Protein AF-A0A925BKM0-F1 (afdb_monomer_lite)

Radius of gyration: 27.17 Å; chains: 1; bounding box: 45×76×46 Å

Sequence (141 aa):
MVVFRTNGIVARLVRDFQAERHCITNTLPYDRSHSTVIRLMRRFWKNYRERHLHPGNQLFHLVGLPVTFILPIHFLVWHKQYPASWALIAFVVGYVLQFIGHAIEGNDAGELILMKRCLGRPYVEFGPRHPSRISKSPTET

Secondary structure (DSSP, 8-state):
-------HHHHHHHHHHHHHHHHHTTSS----HHHHHHHHHHHHHHHHHHH--SHHHHHHHHHHHIIIIIHHHIIIII-TTS-THHHHHHHHHHHHHHHHHHHHHTS--HHHHHHHHHTT-----S-TTSHHHHTTS----

Structure (mmCIF, N/CA/C/O backbone):
data_AF-A0A925BKM0-F1
#
_entry.id   AF-A0A925BKM0-F1
#
loop_
_atom_site.group_PDB
_atom_site.id
_atom_site.type_symbol
_atom_site.label_atom_id
_atom_site.label_alt_id
_atom_site.label_comp_id
_atom_site.label_asym_id
_atom_site.label_entity_id
_atom_site.label_seq_id
_atom_site.pdbx_PDB_ins_code
_atom_site.Cartn_x
_atom_site.Cartn_y
_atom_site.Cartn_z
_atom_site.occupancy
_atom_site.B_iso_or_equiv
_atom_site.auth_seq_id
_atom_site.auth_comp_id
_atom_site.auth_asym_id
_atom_site.auth_atom_id
_atom_site.pdbx_PDB_model_num
ATOM 1 N N . MET A 1 1 ? 1.456 63.719 -19.020 1.00 35.69 1 MET A N 1
ATOM 2 C CA . MET A 1 1 ? 1.766 63.854 -17.581 1.00 35.69 1 MET A CA 1
ATOM 3 C C . MET A 1 1 ? 0.440 63.939 -16.836 1.00 35.69 1 MET A C 1
ATOM 5 O O . MET A 1 1 ? -0.191 64.984 -16.869 1.00 35.69 1 MET A O 1
ATOM 9 N N . VAL A 1 2 ? -0.052 62.824 -16.287 1.00 38.59 2 VAL A N 1
ATOM 10 C CA . VAL A 1 2 ? -1.322 62.788 -15.537 1.00 38.59 2 VAL A CA 1
ATOM 11 C C . VAL A 1 2 ? -0.976 62.597 -14.067 1.00 38.59 2 VAL A C 1
ATOM 13 O O . VAL A 1 2 ? -0.521 61.530 -13.665 1.00 38.59 2 VAL A O 1
ATOM 16 N N . VAL A 1 3 ? -1.133 63.659 -13.279 1.00 48.59 3 VAL A N 1
ATOM 17 C CA . VAL A 1 3 ? -0.962 63.622 -11.824 1.00 48.59 3 VAL A CA 1
ATOM 18 C C . VAL A 1 3 ? -2.284 63.152 -11.223 1.00 48.59 3 VAL A C 1
ATOM 20 O O . VAL A 1 3 ? -3.237 63.922 -11.125 1.00 48.59 3 VAL A O 1
ATOM 23 N N . PHE A 1 4 ? -2.361 61.877 -10.837 1.00 44.91 4 PHE A N 1
ATOM 24 C CA . PHE A 1 4 ? -3.481 61.369 -10.046 1.00 44.91 4 PHE A CA 1
ATOM 25 C C . PHE A 1 4 ? -3.327 61.840 -8.598 1.00 44.91 4 PHE A C 1
ATOM 27 O O . PHE A 1 4 ? -2.487 61.353 -7.843 1.00 44.91 4 PHE A O 1
ATOM 34 N N . ARG A 1 5 ? -4.147 62.820 -8.216 1.00 52.53 5 ARG A N 1
ATOM 35 C CA . ARG A 1 5 ? -4.275 63.312 -6.843 1.00 52.53 5 ARG A CA 1
ATOM 36 C C . ARG A 1 5 ? -5.067 62.275 -6.040 1.00 52.53 5 ARG A C 1
ATOM 38 O O . ARG A 1 5 ? -6.282 62.180 -6.181 1.00 52.53 5 ARG A O 1
ATOM 45 N N . THR A 1 6 ? -4.389 61.457 -5.239 1.00 56.31 6 THR A N 1
ATOM 46 C CA . THR A 1 6 ? -5.052 60.485 -4.361 1.00 56.31 6 THR A CA 1
ATOM 47 C C . THR A 1 6 ? -5.651 61.198 -3.148 1.00 56.31 6 THR A C 1
ATOM 49 O O . THR A 1 6 ? -4.971 61.914 -2.415 1.00 56.31 6 THR A O 1
ATOM 52 N N . ASN A 1 7 ? -6.958 61.021 -2.941 1.00 52.31 7 ASN A N 1
ATOM 53 C CA . ASN A 1 7 ? -7.661 61.502 -1.753 1.00 52.31 7 ASN A CA 1
ATOM 54 C C . ASN A 1 7 ? -7.042 60.865 -0.495 1.00 52.31 7 ASN A C 1
ATOM 56 O O . ASN A 1 7 ? -6.778 59.661 -0.474 1.00 52.31 7 ASN A O 1
ATOM 60 N N . GLY A 1 8 ? -6.831 61.658 0.563 1.00 58.91 8 GLY A N 1
ATOM 61 C CA . GLY A 1 8 ? -6.085 61.270 1.775 1.00 58.91 8 GLY A CA 1
ATOM 62 C C . GLY A 1 8 ? -6.583 60.013 2.506 1.00 58.91 8 GLY A C 1
ATOM 63 O O . GLY A 1 8 ? -5.842 59.437 3.299 1.00 58.91 8 GLY A O 1
ATOM 64 N N . ILE A 1 9 ? -7.793 59.543 2.197 1.00 61.50 9 ILE A N 1
ATOM 65 C CA . ILE A 1 9 ? -8.371 58.292 2.705 1.00 61.50 9 ILE A CA 1
ATOM 66 C C . ILE A 1 9 ? -7.637 57.068 2.135 1.00 61.50 9 ILE A C 1
ATOM 68 O O . ILE A 1 9 ? -7.304 56.153 2.882 1.00 61.50 9 ILE A O 1
ATOM 72 N N . VAL A 1 10 ? -7.294 57.072 0.841 1.00 62.56 10 VAL A N 1
ATOM 73 C CA . VAL A 1 10 ? -6.589 55.945 0.197 1.00 62.56 10 VAL A CA 1
ATOM 74 C C . VAL A 1 10 ? -5.150 55.852 0.709 1.00 62.56 10 VAL A C 1
ATOM 76 O O . VAL A 1 10 ? -4.665 54.768 1.017 1.00 62.56 10 VAL A O 1
ATOM 79 N N . ALA A 1 11 ? -4.486 56.995 0.902 1.00 60.75 11 ALA A N 1
ATOM 80 C CA . ALA A 1 11 ? -3.145 57.041 1.486 1.00 60.75 11 ALA A CA 1
ATOM 81 C C . ALA A 1 11 ? -3.116 56.614 2.967 1.00 60.75 11 ALA A C 1
ATOM 83 O O . ALA A 1 11 ? -2.078 56.182 3.466 1.00 60.75 11 ALA A O 1
ATOM 84 N N . ARG A 1 12 ? -4.230 56.761 3.695 1.00 63.28 12 ARG A N 1
ATOM 85 C CA . ARG A 1 12 ? -4.365 56.289 5.080 1.00 63.28 12 ARG A CA 1
ATOM 86 C C . ARG A 1 12 ? -4.623 54.781 5.121 1.00 63.28 12 ARG A C 1
ATOM 88 O O . ARG A 1 12 ? -3.865 54.084 5.776 1.00 63.28 12 ARG A O 1
ATOM 95 N N . LEU A 1 13 ? -5.543 54.273 4.299 1.00 60.53 13 LEU A N 1
ATOM 96 C CA . LEU A 1 13 ? -5.795 52.833 4.149 1.00 60.53 13 LEU A CA 1
ATOM 97 C C . LEU A 1 13 ? -4.544 52.045 3.741 1.00 60.53 13 LEU A C 1
ATOM 99 O O . LEU A 1 13 ? -4.268 51.003 4.321 1.00 60.53 13 LEU A O 1
ATOM 103 N N . VAL A 1 14 ? -3.750 52.547 2.791 1.00 65.19 14 VAL A N 1
ATOM 104 C CA . VAL A 1 14 ? -2.508 51.868 2.374 1.00 65.19 14 VAL A CA 1
ATOM 105 C C . VAL A 1 14 ? -1.463 51.851 3.497 1.00 65.19 14 VAL A C 1
ATOM 107 O O . VAL A 1 14 ? -0.753 50.857 3.646 1.00 65.19 14 VAL A O 1
ATOM 110 N N . ARG A 1 15 ? -1.384 52.908 4.318 1.00 64.12 15 ARG A N 1
ATOM 111 C CA . ARG A 1 15 ? -0.467 52.961 5.469 1.00 64.12 15 ARG A CA 1
ATOM 112 C C . ARG A 1 15 ? -0.911 52.053 6.607 1.00 64.12 15 ARG A C 1
ATOM 114 O O . ARG A 1 15 ? -0.070 51.343 7.147 1.00 64.12 15 ARG A O 1
ATOM 121 N N . ASP A 1 16 ? -2.201 52.023 6.913 1.00 61.47 16 ASP A N 1
ATOM 122 C CA . ASP A 1 16 ? -2.751 51.159 7.959 1.00 61.47 16 ASP A CA 1
ATOM 123 C C . ASP A 1 16 ? -2.586 49.677 7.564 1.00 61.47 16 ASP A C 1
ATOM 125 O O . ASP A 1 16 ? -2.154 48.860 8.376 1.00 61.47 16 ASP A O 1
ATOM 129 N N . PHE A 1 17 ? -2.751 49.353 6.273 1.00 58.38 17 PHE A N 1
ATOM 130 C CA . PHE A 1 17 ? -2.487 48.013 5.737 1.00 58.38 17 PHE A CA 1
ATOM 131 C C . PHE A 1 17 ? -0.991 47.641 5.721 1.00 58.38 17 PHE A C 1
ATOM 133 O O . PHE A 1 17 ? -0.637 46.475 5.894 1.00 58.38 17 PHE A O 1
ATOM 140 N N . GLN A 1 18 ? -0.082 48.603 5.512 1.00 59.16 18 GLN A N 1
ATOM 141 C CA . GLN A 1 18 ? 1.363 48.359 5.627 1.00 59.16 18 GLN A CA 1
ATOM 142 C C . GLN A 1 18 ? 1.818 48.216 7.088 1.00 59.16 18 GLN A C 1
ATOM 144 O O . GLN A 1 18 ? 2.679 47.382 7.368 1.00 59.16 18 GLN A O 1
ATOM 149 N N . ALA A 1 19 ? 1.228 48.965 8.022 1.00 56.56 19 ALA A N 1
ATOM 150 C CA . ALA A 1 19 ? 1.539 48.881 9.448 1.00 56.56 19 ALA A CA 1
ATOM 151 C C . ALA A 1 19 ? 1.102 47.536 10.059 1.00 56.56 19 ALA A C 1
ATOM 153 O O . ALA A 1 19 ? 1.854 46.942 10.834 1.00 56.56 19 ALA A O 1
ATOM 154 N N . GLU A 1 20 ? -0.045 46.991 9.637 1.00 54.16 20 GLU A N 1
ATOM 155 C CA . GLU A 1 20 ? -0.482 45.640 10.022 1.00 54.16 20 GLU A CA 1
ATOM 156 C C . GLU A 1 20 ? 0.483 44.546 9.540 1.00 54.16 20 GLU A C 1
ATOM 158 O O . GLU A 1 20 ? 0.780 43.604 10.279 1.00 54.16 20 GLU A O 1
ATOM 163 N N . ARG A 1 21 ? 1.053 44.682 8.333 1.00 53.50 21 ARG A N 1
ATOM 164 C CA . ARG A 1 21 ? 2.006 43.689 7.809 1.00 53.50 21 ARG A CA 1
ATOM 165 C C . ARG A 1 21 ? 3.318 43.633 8.589 1.00 53.50 21 ARG A C 1
ATOM 167 O O . ARG A 1 21 ? 3.894 42.556 8.676 1.00 53.50 21 ARG A O 1
ATOM 174 N N . HIS A 1 22 ? 3.774 44.736 9.183 1.00 48.69 22 HIS A N 1
ATOM 175 C CA . HIS A 1 22 ? 5.032 44.759 9.940 1.00 48.69 22 HIS A CA 1
ATOM 176 C C . HIS A 1 22 ? 4.911 44.217 11.375 1.00 48.69 22 HIS A C 1
ATOM 178 O O . HIS A 1 22 ? 5.908 43.757 11.932 1.00 48.69 22 HIS A O 1
ATOM 184 N N . CYS A 1 23 ? 3.712 44.211 11.967 1.00 49.84 23 CYS A N 1
ATOM 185 C CA . CYS A 1 23 ? 3.491 43.632 13.299 1.00 49.84 23 CYS A CA 1
ATOM 186 C C . CYS A 1 23 ? 3.330 42.098 13.252 1.00 49.84 23 CYS A C 1
ATOM 188 O O . CYS A 1 23 ? 3.737 41.388 14.171 1.00 49.84 23 CYS A O 1
ATOM 190 N N . ILE A 1 24 ? 2.809 41.558 12.145 1.00 53.16 24 ILE A N 1
ATOM 191 C CA . ILE A 1 24 ? 2.570 40.112 11.992 1.00 53.16 24 ILE A CA 1
ATOM 192 C C . ILE A 1 24 ? 3.861 39.343 11.644 1.00 53.16 24 ILE A C 1
ATOM 194 O O . ILE A 1 24 ? 3.975 38.153 11.935 1.00 53.16 24 ILE A O 1
ATOM 198 N N . THR A 1 25 ? 4.882 39.999 11.083 1.00 53.84 25 THR A N 1
ATOM 199 C CA . THR A 1 25 ? 6.113 39.320 10.633 1.00 53.84 25 THR A CA 1
ATOM 200 C C . THR A 1 25 ? 7.114 38.979 11.741 1.00 53.84 25 THR A C 1
ATOM 202 O O . THR A 1 25 ? 8.105 38.321 11.447 1.00 53.84 25 THR A O 1
ATOM 205 N N . ASN A 1 26 ? 6.880 39.380 12.998 1.00 53.09 26 ASN A N 1
ATOM 206 C CA . ASN A 1 26 ? 7.871 39.258 14.084 1.00 53.09 26 ASN A CA 1
ATOM 207 C C . ASN A 1 26 ? 7.504 38.295 15.231 1.00 53.09 26 ASN A C 1
ATOM 209 O O . ASN A 1 26 ? 8.166 38.312 16.265 1.00 53.09 26 ASN A O 1
ATOM 213 N N . THR A 1 27 ? 6.498 37.424 15.082 1.00 57.50 27 THR A N 1
ATOM 214 C CA . THR A 1 27 ? 6.127 36.456 16.145 1.00 57.50 27 THR A CA 1
ATOM 215 C C . THR A 1 27 ? 6.090 34.990 15.722 1.00 57.50 27 THR A C 1
ATOM 217 O O . THR A 1 27 ? 5.750 34.131 16.535 1.00 57.50 27 THR A O 1
ATOM 220 N N . LEU A 1 28 ? 6.501 34.650 14.500 1.00 52.31 28 LEU A N 1
ATOM 221 C CA . LEU A 1 28 ? 6.658 33.248 14.125 1.00 52.31 28 LEU A CA 1
ATOM 222 C C . LEU A 1 28 ? 8.140 32.882 14.141 1.00 52.31 28 LEU A C 1
ATOM 224 O O . LEU A 1 28 ? 8.875 33.352 13.271 1.00 52.31 28 LEU A O 1
ATOM 228 N N . PRO A 1 29 ? 8.603 32.040 15.085 1.00 52.72 29 PRO A N 1
ATOM 229 C CA . PRO A 1 29 ? 9.922 31.458 14.952 1.00 52.72 29 PRO A CA 1
ATOM 230 C C . PRO A 1 29 ? 9.938 30.679 13.634 1.00 52.72 29 PRO A C 1
ATOM 232 O O . PRO A 1 29 ? 9.220 29.690 13.454 1.00 52.72 29 PRO A O 1
ATOM 235 N N . TYR A 1 30 ? 10.743 31.165 12.693 1.00 49.62 30 TYR A N 1
ATOM 236 C CA . TYR A 1 30 ? 11.163 30.434 11.509 1.00 49.62 30 TYR A CA 1
ATOM 237 C C . TYR A 1 30 ? 12.091 29.302 11.970 1.00 49.62 30 TYR A C 1
ATOM 239 O O . TYR A 1 30 ? 13.307 29.376 11.868 1.00 49.62 30 TYR A O 1
ATOM 247 N N . ASP A 1 31 ? 11.503 28.259 12.551 1.00 66.31 31 ASP A N 1
ATOM 248 C CA . ASP A 1 31 ? 12.169 26.988 12.813 1.00 66.31 31 ASP A CA 1
ATOM 249 C C . ASP A 1 31 ? 11.158 25.848 12.665 1.00 66.31 31 ASP A C 1
ATOM 251 O O . ASP A 1 31 ? 10.395 25.536 13.591 1.00 66.31 31 ASP A O 1
ATOM 255 N N . ARG A 1 32 ? 11.061 25.256 11.457 1.00 63.31 32 ARG A N 1
ATOM 256 C CA . ARG A 1 32 ? 10.161 24.104 11.273 1.00 63.31 32 ARG A CA 1
ATOM 257 C C . ARG A 1 32 ? 10.331 23.185 10.052 1.00 63.31 32 ARG A C 1
ATOM 259 O O . ARG A 1 32 ? 9.402 22.426 9.779 1.00 63.31 32 ARG A O 1
ATOM 266 N N . SER A 1 33 ? 11.461 23.146 9.345 1.00 61.62 33 SER A N 1
ATOM 267 C CA . SER A 1 33 ? 11.604 22.244 8.176 1.00 61.62 33 SER A CA 1
ATOM 268 C C . SER A 1 33 ? 11.672 20.747 8.563 1.00 61.62 33 SER A C 1
ATOM 270 O O . SER A 1 33 ? 10.862 19.943 8.095 1.00 61.62 33 SER A O 1
ATOM 272 N N . HIS A 1 34 ? 12.514 20.369 9.535 1.00 56.97 34 HIS A N 1
ATOM 273 C CA . HIS A 1 34 ? 12.688 18.961 9.952 1.00 56.97 34 HIS A CA 1
ATOM 274 C C . HIS A 1 34 ? 11.432 18.328 10.571 1.00 56.97 34 HIS A C 1
ATOM 276 O O . HIS A 1 34 ? 11.204 17.121 10.498 1.00 56.97 34 HIS A O 1
ATOM 282 N N . SER A 1 35 ? 10.565 19.143 11.166 1.00 72.69 35 SER A N 1
ATOM 283 C CA . SER A 1 35 ? 9.384 18.638 11.865 1.00 72.69 35 SER A CA 1
ATOM 284 C C . SER A 1 35 ? 8.210 18.287 10.938 1.00 72.69 35 SER A C 1
ATOM 286 O O . SER A 1 35 ? 7.331 17.539 11.360 1.00 72.69 35 SER A O 1
ATOM 288 N N . THR A 1 36 ? 8.153 18.781 9.692 1.00 85.56 36 THR A N 1
ATOM 289 C CA . THR A 1 36 ? 7.034 18.465 8.780 1.00 85.56 36 THR A CA 1
ATOM 290 C C . THR A 1 36 ? 7.118 17.035 8.274 1.00 85.56 36 THR A C 1
ATOM 292 O O . THR A 1 36 ? 6.130 16.313 8.383 1.00 85.56 36 THR A O 1
ATOM 295 N N . VAL A 1 37 ? 8.292 16.590 7.819 1.00 86.75 37 VAL A N 1
ATOM 296 C CA . VAL A 1 37 ? 8.500 15.201 7.379 1.00 86.75 37 VAL A CA 1
ATOM 297 C C . VAL A 1 37 ? 8.241 14.237 8.535 1.00 86.75 37 VAL A C 1
ATOM 299 O O . VAL A 1 37 ? 7.452 13.311 8.387 1.00 86.75 37 VAL A O 1
ATOM 302 N N . ILE A 1 38 ? 8.792 14.506 9.724 1.00 88.94 38 ILE A N 1
ATOM 303 C CA . ILE A 1 38 ? 8.552 13.675 10.914 1.00 88.94 38 ILE A CA 1
ATOM 304 C C . ILE A 1 38 ? 7.057 13.625 11.267 1.00 88.94 38 ILE A C 1
ATOM 306 O O . ILE A 1 38 ? 6.530 12.555 11.573 1.00 88.94 38 ILE A 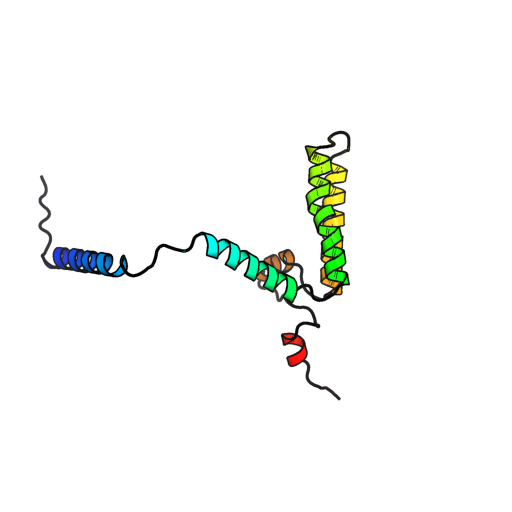O 1
ATOM 310 N N . ARG A 1 39 ? 6.336 14.753 11.200 1.00 88.75 39 ARG A N 1
ATOM 311 C CA . ARG A 1 39 ? 4.879 14.777 11.416 1.00 88.75 39 ARG A CA 1
ATOM 312 C C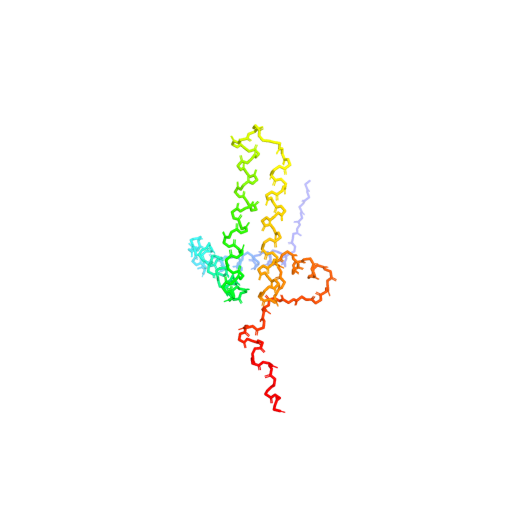 . ARG A 1 39 ? 4.128 13.961 10.366 1.00 88.75 39 ARG A C 1
ATOM 314 O O . ARG A 1 39 ? 3.215 13.227 10.734 1.00 88.75 39 ARG A O 1
ATOM 321 N N . LEU A 1 40 ? 4.491 14.084 9.090 1.00 90.75 40 LEU A N 1
ATOM 322 C CA . LEU A 1 40 ? 3.878 13.333 7.994 1.00 90.75 40 LEU A CA 1
ATOM 323 C C . LEU A 1 40 ? 4.125 11.832 8.153 1.00 90.75 40 LEU A C 1
ATOM 325 O O . LEU A 1 40 ? 3.175 11.063 8.074 1.00 90.75 40 LEU A O 1
ATOM 329 N N . MET A 1 41 ? 5.353 11.426 8.477 1.00 91.31 41 MET A N 1
ATOM 330 C CA . MET A 1 41 ? 5.704 10.025 8.725 1.00 91.31 41 MET A CA 1
ATOM 331 C C . MET A 1 41 ? 4.964 9.458 9.935 1.00 91.31 41 MET A C 1
ATOM 333 O O . MET A 1 41 ? 4.392 8.377 9.848 1.00 91.31 41 MET A O 1
ATOM 337 N N . ARG A 1 42 ? 4.878 10.205 11.044 1.00 91.69 42 ARG A N 1
ATOM 338 C CA . ARG A 1 42 ? 4.081 9.788 12.211 1.00 91.69 42 ARG A CA 1
ATOM 339 C C . ARG A 1 42 ? 2.603 9.628 11.866 1.00 91.69 42 ARG A C 1
ATOM 341 O O . ARG A 1 42 ? 1.987 8.667 12.311 1.00 91.69 42 ARG A O 1
ATOM 348 N N . ARG A 1 43 ? 2.035 10.551 11.082 1.00 91.06 43 ARG A N 1
ATOM 349 C CA . ARG A 1 43 ? 0.640 10.468 10.618 1.00 91.06 43 ARG A CA 1
ATOM 350 C C . ARG A 1 43 ? 0.428 9.267 9.704 1.00 91.06 43 ARG A C 1
ATOM 352 O O . ARG A 1 43 ? -0.512 8.516 9.921 1.00 91.06 43 ARG A O 1
ATOM 359 N N . PHE A 1 44 ? 1.315 9.063 8.735 1.00 90.81 44 PHE A N 1
ATOM 360 C CA . PHE A 1 44 ? 1.273 7.918 7.834 1.00 90.81 44 PHE A CA 1
ATOM 361 C C . PHE A 1 44 ? 1.334 6.604 8.614 1.00 90.81 44 PHE A C 1
ATOM 363 O O . PHE A 1 44 ? 0.463 5.758 8.455 1.00 90.81 44 PHE A O 1
ATOM 370 N N . TRP A 1 45 ? 2.306 6.469 9.518 1.00 93.50 45 TRP A N 1
ATOM 371 C CA . TRP A 1 45 ? 2.478 5.276 10.340 1.00 93.50 45 TRP A CA 1
ATOM 372 C C . TRP A 1 45 ? 1.282 5.016 11.256 1.00 93.50 45 TRP A C 1
ATOM 374 O O . TRP A 1 45 ? 0.821 3.882 11.367 1.00 93.50 45 TRP A O 1
ATOM 384 N N . LYS A 1 46 ? 0.751 6.068 11.892 1.00 92.56 46 LYS A N 1
ATOM 385 C CA . LYS A 1 46 ? -0.458 5.979 12.714 1.00 92.56 46 LYS A CA 1
ATOM 386 C C . LYS A 1 46 ? -1.637 5.464 11.883 1.00 92.56 46 LYS A C 1
ATOM 388 O O . LYS A 1 46 ? -2.216 4.444 12.239 1.00 92.56 46 LYS A O 1
ATOM 393 N N . ASN A 1 47 ? -1.920 6.102 10.749 1.00 90.56 47 ASN A N 1
ATOM 394 C CA . ASN A 1 47 ? -3.020 5.714 9.865 1.00 90.56 47 ASN A CA 1
ATOM 395 C C . ASN A 1 47 ? -2.833 4.296 9.301 1.00 90.56 47 ASN A C 1
ATOM 397 O O . ASN A 1 47 ? -3.798 3.544 9.190 1.00 90.56 47 ASN A O 1
ATOM 401 N N . TYR A 1 48 ? -1.598 3.919 8.956 1.00 90.81 48 TYR A N 1
ATOM 402 C CA . TYR A 1 48 ? -1.275 2.571 8.498 1.00 90.81 48 TYR A CA 1
ATOM 403 C C . TYR A 1 48 ? -1.607 1.542 9.582 1.00 90.81 48 TYR A C 1
ATOM 405 O O . TYR A 1 48 ? -2.367 0.611 9.322 1.00 90.81 48 TYR A O 1
ATOM 413 N N . ARG A 1 49 ? -1.121 1.744 10.813 1.00 93.00 49 ARG A N 1
ATOM 414 C CA . ARG A 1 49 ? -1.372 0.828 11.936 1.00 93.00 49 ARG A CA 1
ATOM 415 C C . ARG A 1 49 ? -2.846 0.719 12.303 1.00 93.00 49 ARG A C 1
ATOM 417 O O . ARG A 1 49 ? -3.297 -0.374 12.614 1.00 93.00 49 ARG A O 1
ATOM 424 N N . GLU A 1 50 ? -3.593 1.817 12.257 1.00 91.62 50 GLU A N 1
ATOM 425 C CA . GLU A 1 50 ? -5.030 1.813 12.569 1.00 91.62 50 GLU A CA 1
ATOM 426 C C . GLU A 1 50 ? -5.857 1.036 11.532 1.00 91.62 50 GLU A C 1
ATOM 428 O O . GLU A 1 50 ? -6.915 0.502 11.859 1.00 91.62 50 GLU A O 1
ATOM 433 N N . ARG A 1 51 ? -5.374 0.936 10.287 1.00 91.19 51 ARG A N 1
ATOM 434 C CA . ARG A 1 51 ? -6.074 0.260 9.182 1.00 91.19 51 ARG A CA 1
ATOM 435 C C . ARG A 1 51 ? -5.586 -1.163 8.897 1.00 91.19 51 ARG A C 1
ATOM 437 O O . ARG A 1 51 ? -6.242 -1.859 8.130 1.00 91.19 51 ARG A O 1
ATOM 444 N N . HIS A 1 52 ? -4.472 -1.592 9.483 1.00 94.31 52 HIS A N 1
ATOM 445 C CA . HIS A 1 52 ? -3.874 -2.912 9.246 1.00 94.31 52 HIS A CA 1
ATOM 446 C C . HIS A 1 52 ? -3.607 -3.602 10.585 1.00 94.31 52 HIS A C 1
ATOM 448 O O . HIS A 1 52 ? -2.458 -3.743 11.013 1.00 94.31 52 HIS A O 1
ATOM 454 N N . LEU A 1 53 ? -4.679 -3.985 11.281 1.00 94.38 53 LEU A N 1
ATOM 455 C CA . LEU A 1 53 ? -4.606 -4.656 12.580 1.00 94.38 53 LEU A CA 1
ATOM 456 C C . LEU A 1 53 ? -4.467 -6.177 12.419 1.00 94.38 53 LEU A C 1
ATOM 458 O O . LEU A 1 53 ? -3.919 -6.844 13.295 1.00 94.38 53 LEU A O 1
ATOM 462 N N . HIS A 1 54 ? -4.960 -6.741 11.315 1.00 94.44 54 HIS A N 1
ATOM 463 C CA . HIS A 1 54 ? -4.934 -8.170 11.044 1.00 94.44 54 HIS A CA 1
ATOM 464 C C . HIS A 1 54 ? -3.536 -8.625 10.573 1.00 94.44 54 HIS A C 1
ATOM 466 O O . HIS A 1 54 ? -3.050 -8.1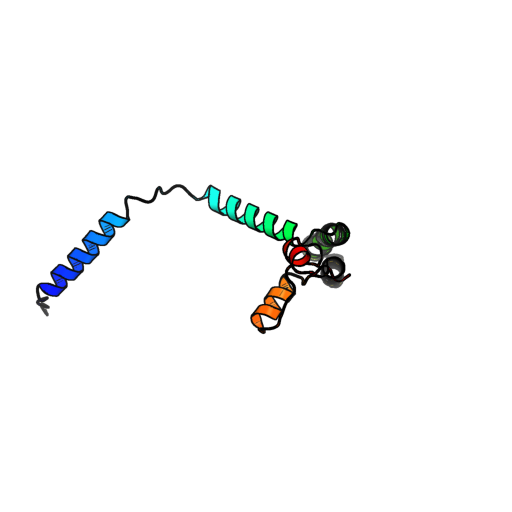24 9.558 1.00 94.44 54 HIS A O 1
ATOM 472 N N . PRO A 1 55 ? -2.912 -9.649 11.195 1.00 95.06 55 PRO A N 1
ATOM 473 C CA . PRO A 1 55 ? -1.594 -10.143 10.773 1.00 95.06 55 PRO A CA 1
ATOM 474 C C . PRO A 1 55 ? -1.591 -10.670 9.330 1.00 95.06 55 PRO A C 1
ATOM 476 O O . PRO A 1 55 ? -0.681 -10.382 8.570 1.00 95.06 55 PRO A O 1
ATOM 479 N N . GLY A 1 56 ? -2.650 -11.371 8.912 1.00 95.62 56 GLY A N 1
ATOM 480 C CA . GLY A 1 56 ? -2.902 -11.704 7.502 1.00 95.62 56 GLY A CA 1
ATOM 481 C C . GLY A 1 56 ? -2.846 -10.501 6.548 1.00 95.62 56 GLY A C 1
ATOM 482 O O . GLY A 1 56 ? -2.112 -10.554 5.569 1.00 95.62 56 GLY A O 1
ATOM 483 N N . ASN A 1 57 ? -3.541 -9.398 6.847 1.00 96.62 57 ASN A N 1
ATOM 484 C CA . ASN A 1 57 ? -3.477 -8.177 6.034 1.00 96.62 57 ASN A CA 1
ATOM 485 C C . ASN A 1 57 ? -2.041 -7.627 5.949 1.00 96.62 57 ASN A C 1
ATOM 487 O O . ASN A 1 57 ? -1.539 -7.345 4.865 1.00 96.62 57 ASN A O 1
ATOM 491 N N . GLN A 1 58 ? -1.338 -7.579 7.084 1.00 96.50 58 GLN A N 1
ATOM 492 C CA . GLN A 1 58 ? 0.067 -7.164 7.139 1.00 96.50 58 GLN A CA 1
ATOM 493 C C . GLN A 1 58 ? 0.986 -8.077 6.315 1.00 96.50 58 GLN A C 1
ATOM 495 O O . GLN A 1 58 ? 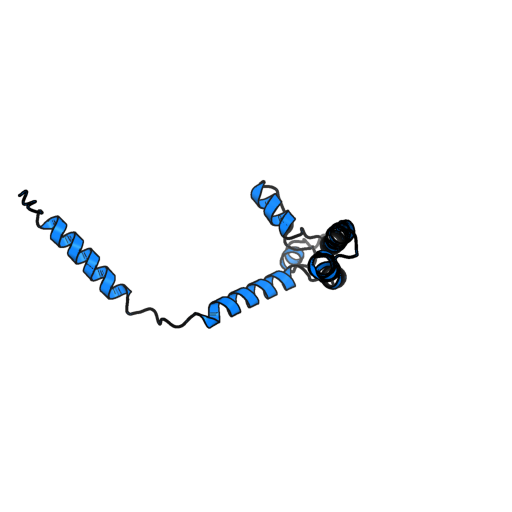1.858 -7.576 5.613 1.00 96.50 58 GLN A O 1
ATOM 500 N N . LEU A 1 59 ? 0.788 -9.398 6.364 1.00 97.81 59 LEU A N 1
ATOM 501 C CA . LEU A 1 59 ? 1.566 -10.372 5.596 1.00 97.81 59 LEU A CA 1
ATOM 502 C C . LEU A 1 59 ? 1.336 -10.210 4.089 1.00 97.81 59 LEU A C 1
ATOM 504 O O . LEU A 1 59 ? 2.290 -10.182 3.313 1.00 97.81 59 LEU A O 1
ATOM 508 N N . PHE A 1 60 ? 0.077 -10.059 3.677 1.00 98.12 60 PHE A N 1
ATOM 509 C CA . PHE A 1 60 ? -0.270 -9.824 2.279 1.00 98.12 60 PHE A CA 1
ATOM 510 C C . PHE A 1 60 ? 0.304 -8.505 1.754 1.00 98.12 60 PHE A C 1
ATOM 512 O O . PHE A 1 60 ? 0.765 -8.469 0.618 1.00 98.12 60 PHE A O 1
ATOM 519 N N . HIS A 1 61 ? 0.358 -7.451 2.572 1.00 96.56 61 HIS A N 1
ATOM 520 C CA . HIS A 1 61 ? 1.048 -6.203 2.219 1.00 96.56 61 HIS A CA 1
ATOM 521 C C . HIS A 1 61 ? 2.567 -6.354 2.186 1.00 96.56 61 HIS A C 1
ATOM 523 O O . HIS A 1 61 ? 3.209 -5.861 1.261 1.00 96.56 61 HIS A O 1
ATOM 529 N N . LEU A 1 62 ? 3.144 -7.077 3.148 1.00 97.38 62 LEU A N 1
ATOM 530 C CA . LEU A 1 62 ? 4.582 -7.333 3.217 1.00 97.38 62 LEU A CA 1
ATOM 531 C C . LEU A 1 62 ? 5.096 -8.026 1.951 1.00 97.38 62 LEU A C 1
ATOM 533 O O . LEU A 1 62 ? 6.175 -7.689 1.476 1.00 97.38 62 LEU A O 1
ATOM 537 N N . VAL A 1 63 ? 4.327 -8.967 1.397 1.00 98.12 63 VAL A N 1
ATOM 538 C CA . VAL A 1 63 ? 4.667 -9.663 0.145 1.00 98.12 63 VAL A CA 1
ATOM 539 C C . VAL A 1 63 ? 4.189 -8.879 -1.081 1.00 98.12 63 VAL A C 1
ATOM 541 O O . VAL A 1 63 ? 4.924 -8.731 -2.057 1.00 98.12 63 VAL A O 1
ATOM 544 N N . GLY A 1 64 ? 2.970 -8.346 -1.038 1.00 97.94 64 GLY A N 1
ATOM 545 C CA . GLY A 1 64 ? 2.331 -7.665 -2.160 1.00 97.94 64 GLY A CA 1
ATOM 546 C C . GLY A 1 64 ? 3.044 -6.382 -2.581 1.00 97.94 64 GLY A C 1
ATOM 547 O O . GLY A 1 64 ? 3.178 -6.143 -3.781 1.00 97.94 64 GLY A O 1
ATOM 548 N N . LEU A 1 65 ? 3.564 -5.583 -1.641 1.00 97.31 65 LEU A N 1
ATOM 549 C CA . LEU A 1 65 ? 4.273 -4.334 -1.952 1.00 97.31 65 LEU A CA 1
ATOM 550 C C . LEU A 1 65 ? 5.570 -4.573 -2.756 1.00 97.31 65 LEU A C 1
ATOM 552 O O . LEU A 1 65 ? 5.704 -3.974 -3.828 1.00 97.31 65 LEU A O 1
ATOM 556 N N . PRO A 1 66 ? 6.497 -5.466 -2.343 1.00 97.75 66 PRO A N 1
ATOM 557 C CA . PRO A 1 66 ? 7.644 -5.847 -3.168 1.00 97.75 66 PRO A CA 1
ATOM 558 C C . PRO A 1 66 ? 7.250 -6.385 -4.545 1.00 97.75 66 PRO A C 1
ATOM 560 O O . PRO A 1 66 ? 7.835 -5.988 -5.552 1.00 97.75 66 PRO A O 1
ATOM 563 N N . VAL A 1 67 ? 6.233 -7.247 -4.609 1.00 98.25 67 VAL A N 1
ATOM 564 C CA . VAL A 1 67 ? 5.765 -7.825 -5.876 1.00 98.25 67 VAL A CA 1
ATOM 565 C C . VAL A 1 67 ? 5.184 -6.749 -6.803 1.00 98.25 67 VAL A C 1
ATOM 567 O O . VAL A 1 67 ? 5.394 -6.816 -8.008 1.00 98.25 67 VAL A O 1
ATOM 570 N N . THR A 1 68 ? 4.528 -5.722 -6.258 1.00 98.00 68 THR A N 1
ATOM 571 C CA . THR A 1 68 ? 3.896 -4.645 -7.042 1.00 98.00 68 THR A CA 1
ATOM 572 C C . THR A 1 68 ? 4.884 -3.581 -7.504 1.00 98.00 68 THR A C 1
ATOM 574 O O . THR A 1 68 ? 4.741 -3.060 -8.605 1.00 98.00 68 THR A O 1
ATOM 577 N N . PHE A 1 69 ? 5.874 -3.223 -6.683 1.00 97.06 69 PHE A N 1
ATOM 578 C CA . PHE A 1 69 ? 6.762 -2.093 -6.982 1.00 97.06 69 PHE A CA 1
ATOM 579 C C . PHE A 1 69 ? 8.173 -2.518 -7.381 1.00 97.06 69 PHE A C 1
ATOM 581 O O . PHE A 1 69 ? 8.746 -1.930 -8.292 1.00 97.06 69 PHE A O 1
ATOM 588 N N . ILE A 1 70 ? 8.742 -3.545 -6.750 1.00 97.31 70 ILE A N 1
ATOM 589 C CA . ILE A 1 70 ? 10.140 -3.931 -6.984 1.00 97.31 70 ILE A CA 1
ATOM 590 C C . ILE A 1 70 ? 10.251 -4.823 -8.220 1.00 97.31 70 ILE A C 1
ATOM 592 O O . ILE A 1 70 ? 11.094 -4.569 -9.080 1.00 97.31 70 ILE A O 1
ATOM 596 N N . LEU A 1 71 ? 9.393 -5.841 -8.351 1.00 96.56 71 LEU A N 1
ATOM 597 C CA . LEU A 1 71 ? 9.478 -6.782 -9.474 1.00 96.56 71 LEU A CA 1
ATOM 598 C C . LEU A 1 71 ? 9.213 -6.136 -10.847 1.00 96.56 71 LEU A C 1
ATOM 600 O O . LEU A 1 71 ? 9.978 -6.417 -11.770 1.00 96.56 71 LEU A O 1
ATOM 604 N N . PRO A 1 72 ? 8.229 -5.233 -11.029 1.00 96.88 72 PRO A N 1
ATOM 605 C CA . PRO A 1 72 ? 8.051 -4.567 -12.316 1.00 96.88 72 PRO A CA 1
ATOM 606 C C . PRO A 1 72 ? 9.247 -3.694 -12.690 1.00 96.88 72 PRO A C 1
ATOM 608 O O . PRO A 1 72 ? 9.680 -3.725 -13.839 1.00 96.88 72 PRO A O 1
ATOM 611 N N . ILE A 1 73 ? 9.838 -2.979 -11.724 1.00 96.38 73 ILE A N 1
ATOM 612 C CA . ILE A 1 73 ? 11.073 -2.215 -11.953 1.00 96.38 73 ILE A CA 1
ATOM 613 C C . ILE A 1 73 ? 12.210 -3.162 -12.350 1.00 96.38 73 ILE A C 1
ATOM 615 O O . ILE A 1 73 ? 12.928 -2.892 -13.310 1.00 96.38 73 ILE A O 1
ATOM 619 N N . HIS A 1 74 ? 12.340 -4.299 -11.668 1.00 95.25 74 HIS A N 1
ATOM 620 C CA . HIS A 1 74 ? 13.356 -5.298 -11.979 1.00 95.25 74 HIS A CA 1
ATOM 621 C C . HIS A 1 74 ? 13.237 -5.834 -13.412 1.00 95.25 74 HIS A C 1
ATOM 623 O O . HIS A 1 74 ? 14.234 -5.850 -14.137 1.00 95.25 74 HIS A O 1
ATOM 629 N N . PHE A 1 75 ? 12.030 -6.194 -13.858 1.00 95.44 75 PHE A N 1
ATOM 630 C CA . PHE A 1 75 ? 11.806 -6.683 -15.220 1.00 95.44 75 PHE A CA 1
ATOM 631 C C . PHE A 1 75 ? 11.955 -5.590 -16.290 1.00 95.44 75 PHE A C 1
ATOM 633 O O . PHE A 1 75 ? 12.492 -5.860 -17.360 1.00 95.44 75 PHE A O 1
ATOM 640 N N . LEU A 1 76 ? 11.529 -4.351 -16.019 1.00 94.81 76 LEU A N 1
ATOM 641 C CA . LEU A 1 76 ? 11.573 -3.264 -17.008 1.00 94.81 76 LEU A CA 1
ATOM 642 C C . LEU A 1 76 ? 12.951 -2.594 -17.128 1.00 94.81 76 LEU A C 1
ATOM 644 O O . LEU A 1 76 ? 13.323 -2.144 -18.213 1.00 94.81 76 LEU A O 1
ATOM 648 N N . VAL A 1 77 ? 13.707 -2.504 -16.030 1.00 94.94 77 VAL A N 1
ATOM 649 C CA . VAL A 1 77 ? 14.963 -1.737 -15.971 1.00 94.94 77 VAL A CA 1
ATOM 650 C C . VAL A 1 77 ? 16.187 -2.645 -15.998 1.00 94.94 77 VAL A C 1
ATOM 652 O O . VAL A 1 77 ? 17.082 -2.426 -16.817 1.00 94.94 77 VAL A O 1
ATOM 655 N N . TRP A 1 78 ? 16.236 -3.652 -15.122 1.00 92.00 78 TRP A N 1
ATOM 656 C CA . TRP A 1 78 ? 17.446 -4.450 -14.895 1.00 92.00 78 TRP A CA 1
ATOM 657 C C . TRP A 1 78 ? 17.514 -5.720 -15.747 1.00 92.00 78 TRP A C 1
ATOM 659 O O . TRP A 1 78 ? 18.603 -6.099 -16.163 1.00 92.00 78 TRP A O 1
ATOM 669 N N . HIS A 1 79 ? 16.379 -6.345 -16.073 1.00 85.88 79 HIS A N 1
ATOM 670 C CA . HIS A 1 79 ? 16.341 -7.589 -16.851 1.00 85.88 79 HIS A CA 1
ATOM 671 C C . HIS A 1 79 ? 15.427 -7.504 -18.076 1.00 85.88 79 HIS A C 1
ATOM 673 O O . HIS A 1 79 ? 14.435 -8.222 -18.195 1.00 85.88 79 HIS A O 1
ATOM 679 N N . LYS A 1 80 ? 15.848 -6.695 -19.056 1.00 83.50 80 LYS A N 1
ATOM 680 C CA . LYS A 1 80 ? 15.155 -6.495 -20.346 1.00 83.50 80 LYS A CA 1
ATOM 681 C C . LYS A 1 80 ? 15.039 -7.752 -21.224 1.00 83.50 80 LYS A C 1
ATOM 683 O O . LYS A 1 80 ? 14.392 -7.713 -22.262 1.00 83.50 80 LYS A O 1
ATOM 688 N N . GLN A 1 81 ? 15.688 -8.846 -20.827 1.00 90.69 81 GLN A N 1
ATOM 689 C CA . GLN A 1 81 ? 15.588 -10.150 -21.484 1.00 90.69 81 GLN A CA 1
ATOM 690 C C . GLN A 1 81 ? 14.217 -10.817 -21.287 1.00 90.69 81 GLN A C 1
ATOM 692 O O . GLN A 1 81 ? 13.832 -11.663 -22.089 1.00 90.69 81 GLN A O 1
ATOM 697 N N . TYR A 1 82 ? 13.478 -10.451 -20.234 1.00 90.19 82 TYR A N 1
ATOM 698 C CA . TYR A 1 82 ? 12.121 -10.947 -20.015 1.00 90.19 82 TYR A CA 1
ATOM 699 C C . TYR A 1 82 ? 11.102 -10.084 -20.766 1.00 90.19 82 TYR A C 1
ATOM 701 O O . TYR A 1 82 ? 11.282 -8.868 -20.871 1.00 90.19 82 TYR A O 1
ATOM 709 N N . PRO A 1 83 ? 9.997 -10.671 -21.259 1.00 93.38 83 PRO A N 1
ATOM 710 C CA . PRO A 1 83 ? 8.955 -9.880 -21.888 1.00 93.38 83 PRO A CA 1
ATOM 711 C C . PRO A 1 83 ? 8.295 -8.949 -20.866 1.00 93.38 83 PRO A C 1
ATOM 713 O O . PRO A 1 83 ? 8.067 -9.325 -19.714 1.00 93.38 83 PRO A O 1
ATOM 716 N N . ALA A 1 84 ? 7.924 -7.743 -21.308 1.00 93.00 84 ALA A N 1
ATOM 717 C CA . ALA A 1 84 ? 7.288 -6.725 -20.464 1.00 93.00 84 ALA A CA 1
ATOM 718 C C . ALA A 1 84 ? 5.984 -7.209 -19.795 1.00 93.00 84 ALA A C 1
ATOM 720 O O . ALA A 1 84 ? 5.568 -6.662 -18.773 1.00 93.00 84 ALA A O 1
ATOM 721 N N . SER A 1 85 ? 5.366 -8.271 -20.323 1.00 96.19 85 SER A N 1
ATOM 722 C CA . SER A 1 85 ? 4.227 -8.945 -19.697 1.00 96.19 85 SER A CA 1
ATOM 723 C C . SER A 1 85 ? 4.525 -9.431 -18.275 1.00 96.19 85 SER A C 1
ATOM 725 O O . SER A 1 85 ? 3.625 -9.392 -17.444 1.00 96.19 85 SER A O 1
ATOM 727 N N . TRP A 1 86 ? 5.764 -9.811 -17.944 1.00 96.19 86 TRP A N 1
ATOM 728 C CA . TRP A 1 86 ? 6.136 -10.199 -16.575 1.00 96.19 86 TRP A CA 1
ATOM 729 C C . TRP A 1 86 ? 6.020 -9.046 -15.585 1.00 96.19 86 TRP A C 1
ATOM 731 O O . TRP A 1 86 ? 5.584 -9.252 -14.456 1.00 96.19 86 TRP A O 1
ATOM 741 N N . ALA A 1 87 ? 6.354 -7.826 -16.012 1.00 96.44 87 ALA A N 1
ATOM 742 C CA . ALA A 1 87 ? 6.174 -6.640 -15.186 1.00 96.44 87 ALA A CA 1
ATOM 743 C C . ALA A 1 87 ? 4.687 -6.380 -14.915 1.00 96.44 87 ALA A C 1
ATOM 745 O O . ALA A 1 87 ? 4.307 -6.109 -13.779 1.00 96.44 87 ALA A O 1
ATOM 746 N N . LEU A 1 88 ? 3.838 -6.531 -15.937 1.00 97.62 88 LEU A N 1
ATOM 747 C CA . LEU A 1 88 ? 2.389 -6.402 -15.782 1.00 97.62 88 LEU A CA 1
ATOM 748 C C . LEU A 1 88 ? 1.814 -7.494 -14.869 1.00 97.62 88 LEU A C 1
ATOM 750 O O . LEU A 1 88 ? 1.024 -7.188 -13.982 1.00 97.62 88 LEU A O 1
ATOM 754 N N . ILE A 1 89 ? 2.230 -8.751 -15.048 1.00 98.06 89 ILE A N 1
ATOM 755 C CA . ILE A 1 89 ? 1.796 -9.873 -14.205 1.00 98.06 89 ILE A CA 1
ATOM 756 C C . ILE A 1 89 ? 2.204 -9.627 -12.754 1.00 98.06 89 ILE A C 1
ATOM 758 O O . ILE A 1 89 ? 1.365 -9.744 -11.866 1.00 98.06 89 ILE A O 1
ATOM 762 N N . ALA A 1 90 ? 3.458 -9.242 -12.504 1.00 97.94 90 ALA A N 1
ATOM 763 C CA . ALA A 1 90 ? 3.934 -8.936 -11.161 1.00 97.94 90 ALA A CA 1
ATOM 764 C C . ALA A 1 90 ? 3.134 -7.788 -10.529 1.00 97.94 90 ALA A C 1
ATOM 766 O O . ALA A 1 90 ? 2.657 -7.924 -9.405 1.00 97.94 90 ALA A O 1
ATOM 767 N N . PHE A 1 91 ? 2.895 -6.707 -11.276 1.00 98.25 91 PHE A N 1
ATOM 768 C CA . PHE A 1 91 ? 2.060 -5.603 -10.814 1.00 98.25 91 PHE A CA 1
ATOM 769 C C . PHE A 1 91 ? 0.654 -6.078 -10.418 1.00 98.25 91 PHE A C 1
ATOM 771 O O . PHE A 1 91 ? 0.223 -5.838 -9.294 1.00 98.25 91 PHE A O 1
ATOM 778 N N . VAL A 1 92 ? -0.040 -6.805 -11.300 1.00 98.38 92 VAL A N 1
ATOM 779 C CA . VAL A 1 92 ? -1.412 -7.280 -11.053 1.00 98.38 92 VAL A CA 1
ATOM 780 C C . VAL A 1 92 ? -1.463 -8.260 -9.882 1.00 98.38 92 VAL A C 1
ATOM 782 O O . VAL A 1 92 ? -2.297 -8.099 -8.995 1.00 98.38 92 VAL A O 1
ATOM 785 N N . VAL A 1 93 ? -0.570 -9.252 -9.837 1.00 98.50 93 VAL A N 1
ATOM 786 C CA . VAL A 1 93 ? -0.537 -10.257 -8.762 1.00 98.50 93 VAL A CA 1
ATOM 787 C C . VAL A 1 93 ? -0.251 -9.599 -7.415 1.00 98.50 93 VAL A C 1
ATOM 789 O O . VAL A 1 93 ? -0.966 -9.851 -6.446 1.00 98.50 93 VAL A O 1
ATOM 792 N N . GLY A 1 94 ? 0.749 -8.720 -7.345 1.00 98.19 94 GLY A N 1
ATOM 793 C CA . GLY A 1 94 ? 1.070 -7.995 -6.118 1.00 98.19 94 GLY A CA 1
ATOM 794 C C . GLY A 1 94 ? -0.080 -7.105 -5.647 1.00 98.19 94 GLY A C 1
ATOM 795 O O . GLY A 1 94 ? -0.347 -7.018 -4.446 1.00 98.19 94 GLY A O 1
ATOM 796 N N . TYR A 1 95 ? -0.800 -6.487 -6.584 1.00 97.62 95 TYR A N 1
ATOM 797 C CA . TYR A 1 95 ? -1.964 -5.661 -6.285 1.00 97.62 95 TYR A CA 1
ATOM 798 C C . TYR A 1 95 ? -3.135 -6.498 -5.753 1.00 97.62 95 TYR A C 1
ATOM 800 O O . TYR A 1 95 ? -3.741 -6.150 -4.740 1.00 97.62 95 TYR A O 1
ATOM 808 N N . VAL A 1 96 ? -3.406 -7.655 -6.365 1.00 98.25 96 VAL A N 1
ATOM 809 C CA . VAL A 1 96 ? -4.427 -8.605 -5.891 1.00 98.25 96 VAL A CA 1
ATOM 810 C C . VAL A 1 96 ? -4.117 -9.087 -4.474 1.00 98.25 96 VAL A C 1
ATOM 812 O O . VAL A 1 96 ? -5.020 -9.111 -3.640 1.00 98.25 96 VAL A O 1
ATOM 815 N N . LEU A 1 97 ? -2.855 -9.406 -4.162 1.00 98.06 97 LEU A N 1
ATOM 816 C CA . LEU A 1 97 ? -2.452 -9.803 -2.807 1.00 98.06 97 LEU A CA 1
ATOM 817 C C . LEU A 1 97 ? -2.804 -8.726 -1.771 1.00 98.06 97 LEU A C 1
ATOM 819 O O . LEU A 1 97 ? -3.391 -9.042 -0.739 1.00 98.06 97 LEU A O 1
ATOM 823 N N . GLN A 1 98 ? -2.528 -7.454 -2.063 1.00 97.31 98 GLN A N 1
ATOM 824 C CA . GLN A 1 98 ? -2.881 -6.344 -1.170 1.00 97.31 98 GLN A CA 1
ATOM 825 C C . GLN A 1 98 ? -4.400 -6.234 -0.956 1.00 97.31 98 GLN A C 1
ATOM 827 O O . GLN A 1 98 ? -4.855 -6.042 0.173 1.00 97.31 98 GLN A O 1
ATOM 832 N N . PHE A 1 99 ? -5.202 -6.413 -2.011 1.00 97.12 99 PHE A N 1
ATOM 833 C CA . PHE A 1 99 ? -6.667 -6.406 -1.911 1.00 97.12 99 PHE A CA 1
ATOM 834 C C . PHE A 1 99 ? -7.209 -7.586 -1.102 1.00 97.12 99 PHE A C 1
ATOM 836 O O . PHE A 1 99 ? -8.154 -7.407 -0.336 1.00 97.12 99 PHE A O 1
ATOM 843 N N . ILE A 1 100 ? -6.599 -8.769 -1.219 1.00 97.88 100 ILE A N 1
ATOM 844 C CA . ILE A 1 100 ? -6.933 -9.923 -0.374 1.00 97.88 100 ILE A CA 1
ATOM 845 C C . ILE A 1 100 ? -6.659 -9.594 1.098 1.00 97.88 100 ILE A C 1
ATOM 847 O O . ILE A 1 100 ? -7.499 -9.874 1.951 1.00 97.88 100 ILE A O 1
ATOM 851 N N . GLY A 1 101 ? -5.536 -8.937 1.401 1.00 96.88 101 GLY A N 1
ATOM 852 C CA . GLY A 1 101 ? -5.239 -8.458 2.752 1.00 96.88 101 GLY A CA 1
ATOM 853 C C . GLY A 1 101 ? -6.337 -7.545 3.310 1.00 96.88 101 GLY A C 1
ATOM 854 O O . GLY A 1 101 ? -6.839 -7.777 4.412 1.00 96.88 101 GLY A O 1
ATO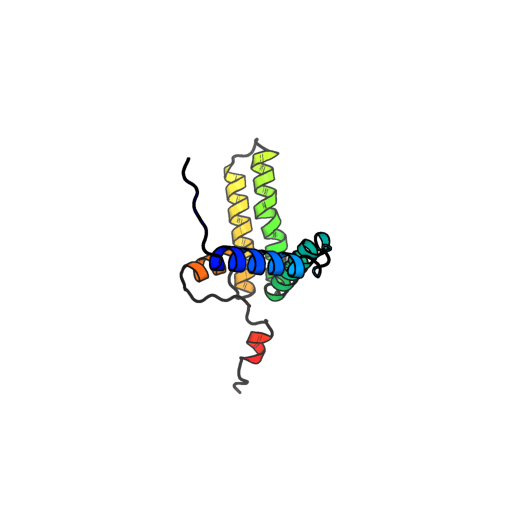M 855 N N . HIS A 1 102 ? -6.770 -6.563 2.519 1.00 96.69 102 HIS A N 1
ATOM 856 C CA . HIS A 1 102 ? -7.864 -5.653 2.871 1.00 96.69 102 HIS A CA 1
ATOM 857 C C . HIS A 1 102 ? -9.213 -6.365 3.041 1.00 96.69 102 HIS A C 1
ATOM 859 O O . HIS A 1 102 ? -9.950 -6.079 3.986 1.00 96.69 102 HIS A O 1
ATOM 865 N N . ALA A 1 103 ? -9.517 -7.345 2.188 1.00 95.56 103 ALA A N 1
ATOM 866 C CA . ALA A 1 103 ? -10.717 -8.165 2.320 1.00 95.56 103 ALA A CA 1
ATOM 867 C C . ALA A 1 103 ? -10.716 -8.976 3.630 1.00 95.56 103 ALA A C 1
ATOM 869 O O . ALA A 1 103 ? -11.739 -9.040 4.307 1.00 95.56 103 ALA A O 1
ATOM 870 N N . ILE A 1 104 ? -9.563 -9.530 4.027 1.00 95.56 104 ILE A N 1
ATOM 871 C CA . ILE A 1 104 ? -9.383 -10.246 5.303 1.00 95.56 104 ILE A CA 1
ATOM 872 C C . ILE A 1 104 ? -9.520 -9.302 6.510 1.00 95.56 104 ILE A C 1
ATOM 874 O O . ILE A 1 104 ? -10.081 -9.680 7.538 1.00 95.56 104 ILE A O 1
ATOM 878 N N . GLU A 1 105 ? -9.016 -8.071 6.411 1.00 95.19 105 GLU A N 1
ATOM 879 C CA . GLU A 1 105 ? -9.213 -7.033 7.433 1.00 95.19 105 GLU A CA 1
ATOM 880 C C . GLU A 1 105 ? -10.675 -6.562 7.513 1.00 95.19 105 GLU A C 1
ATOM 882 O O . GLU A 1 105 ? -11.133 -6.130 8.572 1.00 95.19 105 GLU A O 1
ATOM 887 N N . GLY A 1 106 ? -11.411 -6.640 6.401 1.00 94.50 106 GLY A N 1
ATOM 888 C CA . GLY A 1 106 ? -12.767 -6.117 6.267 1.00 94.50 106 GLY A CA 1
ATOM 889 C C . GLY A 1 106 ? -12.809 -4.599 6.083 1.00 94.50 106 GLY A C 1
ATOM 890 O O . GLY A 1 106 ? -13.750 -3.956 6.551 1.00 94.50 106 GLY A O 1
ATOM 891 N N . ASN A 1 107 ? -11.789 -4.008 5.452 1.00 95.38 107 ASN A N 1
ATOM 892 C CA . ASN A 1 107 ? -11.780 -2.595 5.074 1.00 95.38 107 ASN A CA 1
ATOM 893 C C . ASN A 1 107 ? -11.470 -2.384 3.590 1.00 95.38 107 ASN A C 1
ATOM 895 O O . ASN A 1 107 ? -11.001 -3.277 2.895 1.00 95.38 107 ASN A O 1
ATOM 899 N N . ASP A 1 108 ? -11.770 -1.187 3.094 1.00 94.75 108 ASP A N 1
ATOM 900 C CA . ASP A 1 108 ? -11.471 -0.805 1.721 1.00 94.75 108 ASP A CA 1
ATOM 901 C C . ASP A 1 108 ? -9.994 -0.401 1.577 1.00 94.75 108 ASP A C 1
ATOM 903 O O . ASP A 1 108 ? -9.427 0.321 2.413 1.00 94.75 108 ASP A O 1
ATOM 907 N N . ALA A 1 109 ? -9.389 -0.811 0.459 1.00 94.12 109 ALA A N 1
ATOM 908 C CA . ALA A 1 109 ? -8.075 -0.336 0.032 1.00 94.12 109 ALA A CA 1
ATOM 909 C C . ALA A 1 109 ? -8.074 1.194 -0.149 1.00 94.12 109 ALA A C 1
ATOM 911 O O . ALA A 1 109 ? -9.102 1.804 -0.453 1.00 94.12 109 ALA A O 1
ATOM 912 N N . GLY A 1 110 ? -6.923 1.842 0.047 1.00 91.38 110 GLY A N 1
ATOM 913 C CA . GLY A 1 110 ? -6.814 3.307 -0.007 1.00 91.38 110 GLY A CA 1
ATOM 914 C C . GLY A 1 110 ? -7.308 3.915 -1.324 1.00 91.38 110 GLY A C 1
ATOM 915 O O . GLY A 1 110 ? -8.020 4.919 -1.310 1.00 91.38 110 GLY A O 1
ATOM 916 N N . GLU A 1 111 ? -6.995 3.275 -2.446 1.00 92.75 111 GLU A N 1
ATOM 917 C CA . GLU A 1 111 ? -7.412 3.677 -3.789 1.00 92.75 111 GLU A CA 1
ATOM 918 C C . GLU A 1 111 ? -8.925 3.544 -3.961 1.00 92.75 111 GLU A C 1
ATOM 920 O O . GLU A 1 111 ? -9.567 4.460 -4.473 1.00 92.75 111 GLU A O 1
ATOM 925 N N . LEU A 1 112 ? -9.518 2.454 -3.460 1.00 93.06 112 LEU A N 1
ATOM 926 C CA . LEU A 1 112 ? -10.971 2.280 -3.456 1.00 93.06 112 LEU A CA 1
ATOM 927 C C . LEU A 1 112 ? -11.660 3.339 -2.600 1.00 93.06 112 LEU A C 1
ATOM 929 O O . LEU A 1 112 ? -12.699 3.851 -3.003 1.00 93.06 112 LEU A O 1
ATOM 933 N N . ILE A 1 113 ? -11.096 3.695 -1.443 1.00 93.00 113 ILE A N 1
ATOM 934 C CA . ILE A 1 113 ? -11.623 4.784 -0.611 1.00 93.00 113 ILE A CA 1
ATOM 935 C C . ILE A 1 113 ? -11.580 6.102 -1.377 1.00 93.00 113 ILE A C 1
ATOM 937 O O . ILE A 1 113 ? -12.569 6.830 -1.373 1.00 93.00 113 ILE A O 1
ATOM 941 N N . LEU A 1 114 ? -10.463 6.408 -2.044 1.00 93.19 114 LEU A N 1
ATOM 942 C CA . LEU A 1 114 ? -10.337 7.625 -2.839 1.00 93.19 114 LEU A CA 1
ATOM 943 C C . LEU A 1 114 ? -11.379 7.651 -3.964 1.00 93.19 114 LEU A C 1
ATOM 945 O O . LEU A 1 114 ? -12.111 8.628 -4.085 1.00 93.19 114 LEU A O 1
ATOM 949 N N . MET A 1 115 ? -11.513 6.558 -4.719 1.00 94.44 115 MET A N 1
ATOM 950 C CA . MET A 1 115 ? -12.507 6.426 -5.788 1.00 94.44 115 MET A CA 1
ATOM 951 C C . MET A 1 115 ? -13.940 6.551 -5.259 1.00 94.44 115 MET A C 1
ATOM 953 O O . MET A 1 115 ? -14.722 7.341 -5.781 1.00 94.44 115 MET A O 1
ATOM 957 N N . LYS A 1 116 ? -14.295 5.822 -4.194 1.00 93.75 116 LYS A N 1
ATOM 958 C CA . LYS A 1 116 ? -15.626 5.890 -3.571 1.00 93.75 116 LYS A CA 1
ATOM 959 C C . LYS A 1 116 ? -1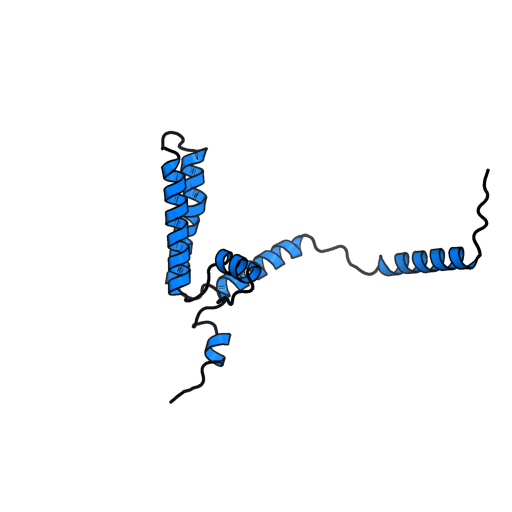5.917 7.290 -3.039 1.00 93.75 116 LYS A C 1
ATOM 961 O O . LYS A 1 116 ? -17.016 7.787 -3.257 1.00 93.75 116 LYS A O 1
ATOM 966 N N . ARG A 1 117 ? -14.933 7.956 -2.427 1.00 93.38 117 ARG A N 1
ATOM 967 C CA . ARG A 1 117 ? -15.045 9.345 -1.964 1.00 93.38 117 ARG A CA 1
ATOM 968 C C . ARG A 1 117 ? -15.287 10.306 -3.127 1.00 93.38 117 ARG A C 1
ATOM 970 O O . ARG A 1 117 ? -16.183 11.136 -3.028 1.00 93.38 117 ARG A O 1
ATOM 977 N N . CYS A 1 118 ? -14.551 10.169 -4.229 1.00 95.00 118 CYS A N 1
ATOM 978 C CA . CYS A 1 118 ? -14.782 10.951 -5.447 1.00 95.00 118 CYS A CA 1
ATOM 979 C C . CYS A 1 118 ? -16.180 10.712 -6.041 1.00 95.00 118 CYS A C 1
ATOM 981 O O . CYS A 1 118 ? -16.777 11.635 -6.582 1.00 95.00 118 CYS A O 1
ATOM 983 N N . LEU A 1 119 ? -16.717 9.497 -5.908 1.00 95.88 119 LEU A N 1
ATOM 984 C CA . LEU A 1 119 ? -18.046 9.109 -6.391 1.00 95.88 119 LEU A CA 1
ATOM 985 C C . LEU A 1 119 ? -19.179 9.355 -5.376 1.00 95.88 119 LEU A C 1
ATOM 987 O O . LEU A 1 119 ? -20.315 8.968 -5.641 1.00 95.88 119 LEU A O 1
ATOM 991 N N . GLY A 1 120 ? -18.889 9.925 -4.200 1.00 94.38 120 GLY A N 1
ATOM 992 C CA . GLY A 1 120 ? -19.874 10.116 -3.127 1.00 94.38 120 GLY A CA 1
ATOM 993 C C . GLY A 1 120 ? -20.455 8.814 -2.554 1.00 94.38 120 GLY A C 1
ATOM 994 O O . GLY A 1 120 ? -21.520 8.832 -1.941 1.00 94.38 120 GLY A O 1
ATOM 995 N N . ARG A 1 121 ? -19.792 7.670 -2.761 1.00 93.62 121 ARG A N 1
ATOM 996 C CA . ARG A 1 121 ? -20.242 6.357 -2.283 1.00 93.62 121 ARG A CA 1
ATOM 997 C C . ARG A 1 121 ? -19.738 6.074 -0.864 1.00 93.62 121 ARG A C 1
ATOM 999 O O . ARG A 1 121 ? -18.619 6.469 -0.525 1.00 93.62 121 ARG A O 1
ATOM 1006 N N . PRO A 1 122 ? -20.515 5.341 -0.045 1.00 91.94 122 PRO A N 1
ATOM 1007 C CA . PRO A 1 122 ? -20.052 4.910 1.267 1.00 91.94 122 PRO A CA 1
ATOM 1008 C C . PRO A 1 122 ? -18.831 3.993 1.125 1.00 91.94 122 PRO A C 1
ATOM 1010 O O . PRO A 1 122 ? -18.773 3.144 0.232 1.00 91.94 122 PRO A O 1
ATOM 1013 N N . TYR A 1 123 ? -17.857 4.164 2.017 1.00 93.06 123 TYR A N 1
ATOM 1014 C CA . TYR A 1 123 ? -16.632 3.369 2.073 1.00 93.06 123 TYR A CA 1
ATOM 1015 C C . TYR A 1 123 ? -16.323 2.947 3.513 1.00 93.06 123 TYR A C 1
ATOM 1017 O O . TYR A 1 123 ? -16.761 3.578 4.478 1.00 93.06 123 TYR A O 1
ATOM 1025 N N . VAL A 1 124 ? -15.560 1.869 3.660 1.00 92.56 124 VAL A N 1
ATOM 1026 C CA . VAL A 1 124 ? -15.163 1.292 4.944 1.00 92.56 124 VAL A CA 1
ATOM 1027 C C . VAL A 1 124 ? -13.688 1.580 5.189 1.00 92.56 124 VAL A C 1
ATOM 1029 O O . VAL A 1 124 ? -12.817 0.932 4.628 1.00 92.56 124 VAL A O 1
ATOM 1032 N N . GLU A 1 125 ? -13.391 2.554 6.046 1.00 90.62 125 GLU A N 1
ATOM 1033 C CA . GLU A 1 125 ? -11.999 2.933 6.340 1.00 90.62 125 GLU A CA 1
ATOM 1034 C C . GLU A 1 125 ? -11.302 1.979 7.314 1.00 90.62 125 GLU A C 1
ATOM 1036 O O . GLU A 1 125 ? -10.148 1.592 7.115 1.00 90.62 125 GLU A O 1
ATOM 1041 N N . PHE A 1 126 ? -12.032 1.575 8.353 1.00 92.00 126 PHE A N 1
ATOM 1042 C CA . PHE A 1 126 ? -11.546 0.727 9.434 1.00 92.00 126 PHE A CA 1
ATOM 1043 C C . PHE A 1 126 ? -12.328 -0.583 9.476 1.00 92.00 126 PHE A C 1
ATOM 1045 O O . PHE A 1 126 ? -13.564 -0.568 9.385 1.00 92.00 126 PHE A O 1
ATOM 1052 N N . GLY A 1 127 ? -11.600 -1.690 9.641 1.00 89.81 127 GLY A N 1
ATOM 1053 C CA . GLY A 1 127 ? -12.171 -3.030 9.742 1.00 89.81 127 GLY A CA 1
ATOM 1054 C C . GLY A 1 127 ? -12.912 -3.259 11.067 1.00 89.81 127 GLY A C 1
ATOM 1055 O O . GLY A 1 127 ? -12.850 -2.417 11.971 1.00 89.81 127 GLY A O 1
ATOM 1056 N N . PRO A 1 128 ? -13.607 -4.399 11.226 1.00 88.94 128 PRO A N 1
ATOM 1057 C CA . PRO A 1 128 ? -14.421 -4.708 12.408 1.00 88.94 128 PRO A CA 1
ATOM 1058 C C . PRO A 1 128 ? -13.653 -4.674 13.736 1.00 88.94 128 PRO A C 1
ATOM 1060 O O . PRO A 1 128 ? -14.228 -4.368 14.774 1.00 88.94 128 PRO A O 1
ATOM 1063 N N . ARG A 1 129 ? -12.342 -4.944 13.704 1.00 86.44 129 ARG A N 1
ATOM 1064 C CA . ARG A 1 129 ? -11.468 -4.992 14.891 1.00 86.44 129 ARG A CA 1
ATOM 1065 C C . ARG A 1 129 ? -11.072 -3.619 15.428 1.00 86.44 129 ARG A C 1
ATOM 1067 O O . ARG A 1 129 ? -10.417 -3.533 16.462 1.00 86.44 129 ARG A O 1
ATOM 1074 N N . HIS A 1 130 ? -11.420 -2.546 14.726 1.00 88.94 130 HIS A N 1
ATOM 1075 C CA . HIS A 1 130 ? -11.051 -1.208 15.152 1.00 88.94 130 HIS A CA 1
ATOM 1076 C C . HIS A 1 130 ? -11.857 -0.786 16.399 1.00 88.94 130 HIS A C 1
ATOM 1078 O O . HIS A 1 130 ? -13.082 -0.950 16.404 1.00 88.94 130 HIS A O 1
ATOM 1084 N N . PRO A 1 131 ? -11.233 -0.176 17.430 1.00 85.19 131 PRO A N 1
ATOM 1085 C CA . PRO A 1 131 ? -11.908 0.171 18.687 1.00 85.19 131 PRO A CA 1
ATOM 1086 C C . PRO A 1 131 ? -13.193 0.995 18.519 1.00 85.19 131 PRO A C 1
ATOM 1088 O O . PRO A 1 131 ? -14.171 0.771 19.225 1.00 85.19 131 PRO A O 1
ATOM 1091 N N . SER A 1 132 ? -13.230 1.904 17.537 1.00 83.75 132 SER A N 1
ATOM 1092 C CA . SER A 1 132 ? -14.419 2.725 17.248 1.00 83.75 132 SER A CA 1
ATOM 1093 C C . SER A 1 132 ? -15.603 1.958 16.643 1.00 83.75 132 SER A C 1
ATOM 1095 O O . SER A 1 132 ? -16.714 2.490 16.622 1.00 83.75 132 SER A O 1
ATOM 1097 N N . ARG A 1 133 ? -15.386 0.742 16.117 1.00 80.38 133 ARG A N 1
ATOM 1098 C CA . ARG A 1 133 ? -16.461 -0.168 15.688 1.00 80.38 133 ARG A CA 1
ATOM 1099 C C . ARG A 1 133 ? -16.919 -1.069 16.829 1.00 80.38 133 ARG A C 1
ATOM 1101 O O . ARG A 1 133 ? -18.120 -1.269 16.960 1.00 80.38 133 ARG A O 1
ATOM 1108 N N . ILE A 1 134 ? -15.996 -1.524 17.679 1.00 79.62 134 ILE A N 1
ATOM 1109 C CA . ILE A 1 134 ? -16.308 -2.323 18.876 1.00 79.62 134 ILE A CA 1
ATOM 1110 C C . ILE A 1 134 ? -17.211 -1.533 19.830 1.00 79.62 134 ILE A C 1
ATOM 1112 O O . ILE A 1 134 ? -18.221 -2.045 20.291 1.00 79.62 134 ILE A O 1
ATOM 1116 N N . SER A 1 135 ? -16.921 -0.250 20.065 1.00 77.62 135 SER A N 1
ATOM 1117 C CA . SER A 1 135 ? -17.749 0.589 20.945 1.00 77.62 135 SER A CA 1
ATOM 1118 C C . SER A 1 135 ? -19.157 0.877 20.404 1.00 77.62 135 SER A C 1
ATOM 1120 O O . SER A 1 135 ? -19.962 1.478 21.108 1.00 77.62 135 SER A O 1
ATOM 1122 N N . LYS A 1 136 ? -19.432 0.543 19.136 1.00 69.31 136 LYS A N 1
ATOM 1123 C CA . LYS A 1 136 ? -20.721 0.767 18.469 1.00 69.31 136 LYS A CA 1
ATOM 1124 C C . LYS A 1 136 ? -21.541 -0.510 18.295 1.00 69.31 136 LYS A C 1
ATOM 1126 O O . LYS A 1 136 ? -22.696 -0.382 17.906 1.00 69.31 136 LYS A O 1
ATOM 1131 N N . SER A 1 137 ? -20.990 -1.703 18.542 1.00 58.62 137 SER A N 1
ATOM 1132 C CA . SER A 1 137 ? -21.806 -2.920 18.591 1.00 58.62 137 SER A CA 1
ATOM 1133 C C . SER A 1 137 ? -22.555 -2.939 19.925 1.00 58.62 137 SER A C 1
ATOM 1135 O O . SER A 1 137 ? -21.891 -3.011 20.963 1.00 58.62 137 SER A O 1
ATOM 1137 N N . PRO A 1 138 ? -23.895 -2.850 19.942 1.00 61.28 138 PRO A N 1
ATOM 1138 C CA . PRO A 1 138 ? -24.649 -3.105 21.154 1.00 61.28 138 PRO A CA 1
ATOM 1139 C C . PRO A 1 138 ? -24.372 -4.542 21.583 1.00 61.28 138 PRO A C 1
ATOM 1141 O O . PRO A 1 138 ? -24.291 -5.447 20.753 1.00 61.28 138 PRO A O 1
ATOM 1144 N N . THR A 1 139 ? -24.220 -4.742 22.880 1.00 56.72 139 THR A N 1
ATOM 1145 C CA . THR A 1 139 ? -24.353 -6.042 23.522 1.00 56.72 139 THR A CA 1
ATOM 1146 C C . THR A 1 139 ? -25.783 -6.546 23.269 1.00 56.72 139 THR A C 1
ATOM 1148 O O . THR A 1 139 ? -26.661 -6.330 24.095 1.00 56.72 139 THR A O 1
ATOM 1151 N N . GLU A 1 140 ? -26.065 -7.125 22.101 1.00 51.78 140 GLU A N 1
ATOM 1152 C CA . GLU A 1 140 ? -27.286 -7.906 21.878 1.00 51.78 140 GLU A CA 1
ATOM 1153 C C . GLU A 1 140 ? -27.033 -9.314 22.423 1.00 51.78 140 GLU A C 1
ATOM 1155 O O . GLU A 1 140 ? -26.360 -10.138 21.802 1.00 51.78 140 GLU A O 1
ATOM 1160 N N . THR A 1 141 ? -27.485 -9.508 23.663 1.00 44.16 141 THR A N 1
ATOM 1161 C CA . THR A 1 141 ? -27.841 -10.802 24.266 1.00 44.16 141 THR A CA 1
ATOM 1162 C C . THR A 1 141 ? -29.030 -11.430 23.564 1.00 44.16 141 THR A C 1
ATOM 1164 O O . THR A 1 141 ? -29.968 -10.656 23.264 1.00 44.16 141 THR A O 1
#

pLDDT: mean 82.65, std 17.83, range [35.69, 98.5]

Foldseek 3Di:
DDDDDDDVVVVVVVVVVVVVVVVVVPPDPPDDPVPVVVVVVVVVVVLVCQAQVDVQLVVLLVQLVCLQPVFLCCCPPVNVVDPNVSSVVSNVVSVVSNVVSNVVQQFDDPVVVVVCVVVVHDGGSGGCPRPVNVVVDPPPD